Protein AF-A0AAP6BDW0-F1 (afdb_monomer_lite)

Foldseek 3Di:
DDDDVVVVVVVVVVVVVVVVVVVVVVVVVVVVVVVVVVVVVVVVVVVVVVVVVVVVVVVVDPPPPPPPPPPPPPPQPPPPLSVQLVVVQVPDPFWDFLQVSCVSVVHPSDPVSSVVSVCVVVVDDDPPPWDDDDPTTTHDDD

Sequence (142 aa):
MSGDPQQTLGALLARLEVRERQIAVEAEAAHEQIAQLTALLDGLAQAAEHITITRKTLLELPDETPSAPATPTPALPDGPAYQQIMAVFAEADAPLRARNVCEAMDLDLVPNNINNVRIKLKTRHWPTHVVLPTPSLHTARL

Organism: NCBI:txid42234

pLDDT: mean 72.3, std 21.03, range [33.47, 98.75]

Radius of gyration: 38.7 Å; chains: 1; bounding box: 73×22×111 Å

Secondary structure (DSSP, 8-state):
----HHHHHHHHHHHHHHHHHHHHHHHHHHHHHHHHHHHHHHHHHHHHHHHHHHHHHHHHS------------------HHHHHHHHHHHH-SSPBPHHHHHHHTT----HHHHHHHHHHHHHSPPPS-----STT-B----

Structure (mmCIF, N/CA/C/O backbone):
data_AF-A0AAP6BDW0-F1
#
_entry.id   AF-A0AAP6BDW0-F1
#
loop_
_atom_site.group_PDB
_atom_site.id
_atom_site.type_symbol
_atom_site.label_atom_id
_atom_site.label_alt_id
_atom_site.label_comp_id
_atom_site.label_asym_id
_atom_site.label_entity_id
_atom_site.label_seq_id
_atom_site.pdbx_PDB_ins_code
_atom_site.Cartn_x
_atom_site.Cartn_y
_atom_site.Cartn_z
_atom_site.occupancy
_atom_site.B_iso_or_equiv
_atom_site.auth_seq_id
_atom_site.auth_comp_id
_atom_site.auth_asym_id
_atom_site.auth_atom_id
_atom_site.pdbx_PDB_model_num
ATOM 1 N N . MET A 1 1 ? -41.881 7.458 40.870 1.00 44.81 1 MET A N 1
ATOM 2 C CA . MET A 1 1 ? -41.104 6.316 40.349 1.00 44.81 1 MET A CA 1
ATOM 3 C C . MET A 1 1 ? -39.640 6.540 40.703 1.00 44.81 1 MET A C 1
ATOM 5 O O . MET A 1 1 ? -38.913 7.108 39.902 1.00 44.81 1 MET A O 1
ATOM 9 N N . SER A 1 2 ? -39.230 6.191 41.927 1.00 49.47 2 SER A N 1
ATOM 10 C CA . SER A 1 2 ? -37.808 6.203 42.296 1.00 49.47 2 SER A CA 1
ATOM 11 C C . SER A 1 2 ? -37.201 4.890 41.832 1.00 49.47 2 SER A C 1
ATOM 13 O O . SER A 1 2 ? -37.447 3.856 42.443 1.00 49.47 2 SER A O 1
ATOM 15 N N . GLY A 1 3 ? -36.485 4.926 40.710 1.00 58.56 3 GLY A N 1
ATOM 16 C CA . GLY A 1 3 ? -35.584 3.840 40.339 1.00 58.56 3 GLY A CA 1
ATOM 17 C C . GLY A 1 3 ? -34.432 3.792 41.338 1.00 58.56 3 GLY A C 1
ATOM 18 O O . GLY A 1 3 ? -33.898 4.835 41.713 1.00 58.56 3 GLY A O 1
ATOM 19 N N . ASP A 1 4 ? -34.104 2.593 41.799 1.00 64.62 4 ASP A N 1
ATOM 20 C CA . ASP A 1 4 ? -33.078 2.339 42.804 1.00 64.62 4 ASP A CA 1
ATOM 21 C C . ASP A 1 4 ? -31.711 2.846 42.284 1.00 64.62 4 ASP A C 1
ATOM 23 O O . ASP A 1 4 ? -31.272 2.406 41.213 1.00 64.62 4 ASP A O 1
ATOM 27 N N . PRO A 1 5 ? -31.022 3.788 42.958 1.00 67.50 5 PRO A N 1
ATOM 28 C CA . PRO A 1 5 ? -29.771 4.374 42.460 1.00 67.50 5 PRO A CA 1
ATOM 29 C C . PRO A 1 5 ? -28.697 3.315 42.167 1.00 67.50 5 PRO A C 1
ATOM 31 O O . PRO A 1 5 ? -27.947 3.444 41.196 1.00 67.50 5 PRO A O 1
ATOM 34 N N . GLN A 1 6 ? -28.693 2.211 42.917 1.00 69.69 6 GLN A N 1
ATOM 35 C CA . GLN A 1 6 ? -27.813 1.062 42.692 1.00 69.69 6 GLN A CA 1
ATOM 36 C C . GLN A 1 6 ? -28.052 0.402 41.319 1.00 69.69 6 GLN A C 1
ATOM 38 O O . GLN A 1 6 ? -27.111 0.005 40.630 1.00 69.69 6 GLN A O 1
ATOM 43 N N . GLN A 1 7 ? -29.317 0.332 40.894 1.00 72.00 7 GLN A N 1
ATOM 44 C CA . GLN A 1 7 ? -29.732 -0.255 39.620 1.00 72.00 7 GLN A CA 1
ATOM 45 C C . GLN A 1 7 ? -29.328 0.643 38.441 1.00 72.00 7 GLN A C 1
ATOM 47 O O . GLN A 1 7 ? -28.949 0.151 37.378 1.00 72.00 7 GLN A O 1
ATOM 52 N N . THR A 1 8 ? -29.322 1.963 38.650 1.00 86.38 8 THR A N 1
ATOM 53 C CA . THR A 1 8 ? -28.849 2.932 37.649 1.00 86.38 8 THR A CA 1
ATOM 54 C C . THR A 1 8 ? -27.326 2.940 37.498 1.00 86.38 8 THR A C 1
ATOM 56 O O . THR A 1 8 ? -26.835 2.981 36.370 1.00 86.38 8 THR A O 1
ATOM 59 N N . LEU A 1 9 ? -26.569 2.814 38.595 1.00 93.19 9 LEU A N 1
ATOM 60 C CA . LEU A 1 9 ? -25.108 2.699 38.548 1.00 93.19 9 LEU A CA 1
ATOM 61 C C . LEU A 1 9 ? -24.671 1.407 37.845 1.00 93.19 9 LEU A C 1
ATOM 63 O O . LEU A 1 9 ? -23.807 1.453 36.971 1.00 93.19 9 LEU A O 1
ATOM 67 N N . GLY A 1 10 ? -25.311 0.275 38.156 1.00 94.50 10 GLY A N 1
ATOM 68 C CA . GLY A 1 10 ? -25.041 -0.997 37.477 1.00 94.50 10 GLY A CA 1
ATOM 69 C C . GLY A 1 10 ? -25.282 -0.930 35.964 1.00 94.50 10 GLY A C 1
ATOM 70 O O . GLY A 1 10 ? -24.467 -1.423 35.185 1.00 94.50 10 GLY A O 1
ATOM 71 N N . ALA A 1 11 ? -26.349 -0.251 35.529 1.00 94.00 11 ALA A N 1
ATOM 72 C CA . ALA A 1 11 ? -26.632 -0.052 34.106 1.00 94.00 11 ALA A CA 1
ATOM 73 C C . ALA A 1 11 ? -25.580 0.829 33.403 1.00 94.00 11 ALA A C 1
ATOM 75 O O . ALA A 1 11 ? -25.213 0.558 32.257 1.00 94.00 11 ALA A O 1
ATOM 76 N N . LEU A 1 12 ? -25.074 1.867 34.077 1.00 96.38 12 LEU A N 1
ATOM 77 C CA . LEU A 1 12 ? -24.005 2.715 33.540 1.00 96.38 12 LEU A CA 1
ATOM 78 C C . LEU A 1 12 ? -22.680 1.955 33.416 1.00 96.38 12 LEU A C 1
ATOM 80 O O . LEU A 1 12 ? -22.026 2.069 32.381 1.00 96.38 12 LEU A O 1
ATOM 84 N N . LEU A 1 13 ? -22.318 1.149 34.418 1.00 96.69 13 LEU A N 1
ATOM 85 C CA . LEU A 1 13 ? -21.112 0.315 34.376 1.00 96.69 13 LEU A CA 1
ATOM 86 C C . LEU A 1 13 ? -21.176 -0.707 33.234 1.00 96.69 13 LEU A C 1
ATOM 88 O O . LEU A 1 13 ? -20.239 -0.793 32.446 1.00 96.69 13 LEU A O 1
ATOM 92 N N . ALA A 1 14 ? -22.310 -1.389 33.055 1.00 96.31 14 ALA A N 1
ATOM 93 C CA . ALA A 1 14 ? -22.492 -2.315 31.936 1.00 96.31 14 ALA A CA 1
ATOM 94 C C . ALA A 1 14 ? -22.351 -1.619 30.568 1.00 96.31 14 ALA A C 1
ATOM 96 O O . ALA A 1 14 ? -21.754 -2.162 29.638 1.00 96.31 14 ALA A O 1
ATOM 97 N N . ARG A 1 15 ? -22.867 -0.389 30.432 1.00 96.25 15 ARG A N 1
ATOM 98 C CA . ARG A 1 15 ? -22.715 0.399 29.200 1.00 96.25 15 ARG A CA 1
ATOM 99 C C . ARG A 1 15 ? -21.261 0.816 28.955 1.00 96.25 15 ARG A C 1
ATOM 101 O O . ARG A 1 15 ? -20.839 0.837 27.798 1.00 96.25 15 ARG A O 1
ATOM 108 N N . LEU A 1 16 ? -20.514 1.144 30.010 1.00 97.75 16 LEU A N 1
ATOM 109 C CA . LEU A 1 16 ? -19.087 1.453 29.910 1.00 97.75 16 LEU A CA 1
ATOM 110 C C . LEU A 1 16 ? -18.283 0.227 29.483 1.00 97.75 16 LEU A C 1
ATOM 112 O O . LEU A 1 16 ? -17.533 0.339 28.522 1.00 97.75 16 LEU A O 1
ATOM 116 N N . GLU A 1 17 ? -18.518 -0.944 30.078 1.00 97.88 17 GLU A N 1
ATOM 117 C CA . GLU A 1 17 ? -17.846 -2.185 29.665 1.00 97.88 17 GLU A CA 1
ATOM 118 C C . GLU A 1 17 ? -18.071 -2.501 28.180 1.00 97.88 17 GLU A C 1
ATOM 120 O O . GLU A 1 17 ? -17.147 -2.892 27.466 1.00 97.88 17 GLU A O 1
ATOM 125 N N . VAL A 1 18 ? -19.299 -2.312 27.681 1.00 97.94 18 VAL A N 1
ATOM 126 C CA . VAL A 1 18 ? -19.598 -2.488 26.250 1.00 97.94 18 VAL A CA 1
ATOM 127 C C . VAL A 1 18 ? -18.804 -1.494 25.404 1.00 97.94 18 VAL A C 1
ATOM 129 O O . VAL A 1 18 ? -18.242 -1.878 24.376 1.00 97.94 18 VAL A O 1
ATOM 132 N N . ARG A 1 19 ? -18.721 -0.228 25.828 1.00 97.94 19 ARG A N 1
ATOM 133 C CA . ARG A 1 19 ? -17.973 0.794 25.090 1.00 97.94 19 ARG A CA 1
ATOM 134 C C . ARG A 1 19 ? -16.467 0.539 25.122 1.00 97.94 19 ARG A C 1
ATOM 136 O O . ARG A 1 19 ? -15.829 0.705 24.089 1.00 97.94 19 ARG A O 1
ATOM 143 N N . GLU A 1 20 ? -15.916 0.113 26.252 1.00 98.25 20 GLU A N 1
ATOM 144 C CA . GLU A 1 20 ? -14.506 -0.262 26.393 1.00 98.25 20 GLU A CA 1
ATOM 145 C C . GLU A 1 20 ? -14.148 -1.420 25.464 1.00 98.25 20 GLU A C 1
ATOM 147 O O . GLU A 1 20 ? -13.173 -1.329 24.720 1.00 98.25 20 GLU A O 1
ATOM 152 N N . ARG A 1 21 ? -14.980 -2.470 25.422 1.00 98.19 21 ARG A N 1
ATOM 153 C CA . ARG A 1 21 ? -14.788 -3.583 24.480 1.00 98.19 21 ARG A CA 1
ATOM 154 C C . ARG A 1 21 ? -14.854 -3.114 23.033 1.00 98.19 21 ARG A C 1
ATOM 156 O O . ARG A 1 21 ? -14.039 -3.541 22.224 1.00 98.19 21 ARG A O 1
ATOM 163 N N . GLN A 1 22 ? -15.790 -2.227 22.703 1.00 98.44 22 GLN A N 1
ATOM 164 C CA . GLN A 1 22 ? -15.891 -1.688 21.350 1.00 98.44 22 GLN A CA 1
ATOM 165 C C . GLN A 1 22 ? -14.648 -0.874 20.965 1.00 98.44 22 GLN A C 1
ATOM 167 O O . GLN A 1 22 ? -14.124 -1.060 19.872 1.00 98.44 22 GLN A O 1
ATOM 172 N N . ILE A 1 23 ? -14.145 -0.023 21.865 1.00 98.38 23 ILE A N 1
ATOM 173 C CA . ILE A 1 23 ? -12.908 0.738 21.642 1.00 98.38 23 ILE A CA 1
ATOM 174 C C . ILE A 1 23 ? -11.718 -0.210 21.470 1.00 98.38 23 ILE A C 1
ATOM 176 O O . ILE A 1 23 ? -10.901 0.011 20.583 1.00 98.38 23 ILE A O 1
ATOM 180 N N . ALA A 1 24 ? -11.627 -1.277 22.268 1.00 98.44 24 ALA A N 1
ATOM 181 C CA . ALA A 1 24 ? -10.562 -2.267 22.132 1.00 98.44 24 ALA A CA 1
ATOM 182 C C . ALA A 1 24 ? -10.598 -2.966 20.761 1.00 98.44 24 ALA A C 1
ATOM 184 O O . ALA A 1 24 ? -9.560 -3.119 20.126 1.00 98.44 24 ALA A O 1
ATOM 185 N N . VAL A 1 25 ? -11.788 -3.328 20.269 1.00 98.56 25 VAL A N 1
ATOM 186 C CA . VAL A 1 25 ? -11.958 -3.910 18.926 1.00 98.56 25 VAL A CA 1
ATOM 187 C C . VAL A 1 25 ? -11.585 -2.909 17.829 1.00 98.56 25 VAL A C 1
ATOM 189 O O . VAL A 1 25 ? -10.892 -3.273 16.882 1.00 98.56 25 VAL A O 1
ATOM 192 N N . GLU A 1 26 ? -12.015 -1.650 17.950 1.00 98.50 26 GLU A N 1
ATOM 193 C CA . GLU A 1 26 ? -11.656 -0.580 17.007 1.00 98.50 26 GLU A CA 1
ATOM 194 C C . GLU A 1 26 ? -10.136 -0.334 16.990 1.00 98.50 26 GLU A C 1
ATOM 196 O O . GLU A 1 26 ? -9.548 -0.184 15.919 1.00 98.50 26 GLU A O 1
ATOM 201 N N . ALA A 1 27 ? -9.486 -0.349 18.158 1.00 98.56 27 ALA A N 1
ATOM 202 C CA . ALA A 1 27 ? -8.041 -0.191 18.286 1.00 98.56 27 ALA A CA 1
ATOM 203 C C . ALA A 1 27 ? -7.275 -1.364 17.660 1.00 98.56 27 ALA A C 1
ATOM 205 O O . ALA A 1 27 ? -6.309 -1.139 16.935 1.00 98.56 27 ALA A O 1
ATOM 206 N N . GLU A 1 28 ? -7.721 -2.601 17.883 1.00 98.69 28 GLU A N 1
ATOM 207 C CA . GLU A 1 28 ? -7.093 -3.781 17.283 1.00 98.69 28 GLU A CA 1
ATOM 208 C C . GLU A 1 28 ? -7.219 -3.766 15.755 1.00 98.69 28 GLU A C 1
ATOM 210 O O . GLU A 1 28 ? -6.242 -3.978 15.040 1.00 98.69 28 GLU A O 1
ATOM 215 N N . ALA A 1 29 ? -8.397 -3.406 15.238 1.00 98.56 29 ALA A N 1
ATOM 216 C CA . ALA A 1 29 ? -8.599 -3.240 13.802 1.00 98.56 29 ALA A CA 1
ATOM 217 C C . ALA A 1 29 ? -7.706 -2.134 13.209 1.00 98.56 29 ALA A C 1
ATOM 219 O O . ALA A 1 29 ? -7.224 -2.269 12.084 1.00 98.56 29 ALA A O 1
ATOM 220 N N . ALA A 1 30 ? -7.471 -1.045 13.948 1.00 98.56 30 ALA A N 1
ATOM 221 C CA . ALA A 1 30 ? -6.557 0.013 13.528 1.00 98.56 30 ALA A CA 1
ATOM 222 C C . ALA A 1 30 ? -5.090 -0.451 13.535 1.00 98.56 30 ALA A C 1
ATOM 224 O O . ALA A 1 30 ? -4.359 -0.148 12.593 1.00 98.56 30 ALA A O 1
ATOM 225 N N . HIS A 1 31 ? -4.659 -1.215 14.544 1.00 98.69 31 HIS A N 1
ATOM 226 C CA . HIS A 1 31 ? -3.313 -1.800 14.572 1.00 98.69 31 HIS A CA 1
ATOM 227 C C . HIS A 1 31 ? -3.085 -2.764 13.408 1.00 98.69 31 HIS A C 1
ATOM 229 O O . HIS A 1 31 ? -2.037 -2.707 12.766 1.00 98.69 31 HIS A O 1
ATOM 235 N N . GLU A 1 32 ? -4.081 -3.584 13.081 1.00 98.69 32 GLU A N 1
ATOM 236 C CA . GLU A 1 32 ? -4.023 -4.483 11.930 1.00 98.69 32 GLU A CA 1
ATOM 237 C C . GLU A 1 32 ? -3.896 -3.698 10.610 1.00 98.69 32 GLU A C 1
ATOM 239 O O . GLU A 1 32 ? -3.055 -4.014 9.769 1.00 98.69 32 GLU A O 1
ATOM 244 N N . GLN A 1 33 ? -4.643 -2.600 10.448 1.00 98.69 33 GLN A N 1
ATOM 245 C CA . GLN A 1 33 ? -4.486 -1.712 9.286 1.00 98.69 33 GLN A CA 1
ATOM 246 C C . GLN A 1 33 ? -3.090 -1.077 9.220 1.00 98.69 33 GLN A C 1
ATOM 248 O O . GLN A 1 33 ? -2.511 -0.983 8.137 1.00 98.69 33 GLN A O 1
ATOM 253 N N . ILE A 1 34 ? -2.526 -0.661 10.358 1.00 98.75 34 ILE A N 1
ATOM 254 C CA . ILE A 1 34 ? -1.155 -0.135 10.422 1.00 98.75 34 ILE A CA 1
ATOM 255 C C . ILE A 1 34 ? -0.152 -1.206 9.990 1.00 98.75 34 ILE A C 1
ATOM 257 O O . ILE A 1 34 ? 0.743 -0.904 9.199 1.00 98.75 34 ILE A O 1
ATOM 261 N N . ALA A 1 35 ? -0.305 -2.449 10.452 1.00 98.69 35 ALA A N 1
ATOM 262 C CA . ALA A 1 35 ? 0.570 -3.551 10.061 1.00 98.69 35 ALA A CA 1
ATOM 263 C C . ALA A 1 35 ? 0.512 -3.802 8.544 1.00 98.69 35 ALA A C 1
ATOM 265 O O . ALA A 1 35 ? 1.553 -3.900 7.890 1.00 98.69 35 ALA A O 1
ATOM 266 N N . GLN A 1 36 ? -0.691 -3.809 7.964 1.00 98.62 36 GLN A N 1
ATOM 267 C CA . GLN A 1 36 ? -0.893 -3.980 6.521 1.00 98.62 36 GLN A CA 1
ATOM 268 C C . GLN A 1 36 ? -0.272 -2.845 5.701 1.00 98.62 36 GLN A C 1
ATOM 270 O O . GLN A 1 36 ? 0.425 -3.098 4.717 1.00 98.62 36 GLN A O 1
ATOM 275 N N . LEU A 1 37 ? -0.491 -1.592 6.109 1.00 98.75 37 LEU A N 1
ATOM 276 C CA . LEU A 1 37 ? 0.105 -0.430 5.446 1.00 98.75 37 LEU A CA 1
ATOM 277 C C . LEU A 1 37 ? 1.632 -0.427 5.568 1.00 98.75 37 LEU A C 1
ATOM 279 O O . LEU A 1 37 ? 2.311 -0.084 4.604 1.00 98.75 37 LEU A O 1
ATOM 283 N N . THR A 1 38 ? 2.171 -0.844 6.714 1.00 98.56 38 THR A N 1
ATOM 284 C CA . THR A 1 38 ? 3.621 -0.966 6.926 1.00 98.56 38 THR A CA 1
ATOM 285 C C . THR A 1 38 ? 4.217 -2.003 5.976 1.00 98.56 38 THR A C 1
ATOM 287 O O . THR A 1 38 ? 5.146 -1.683 5.241 1.00 98.56 38 THR A O 1
ATOM 290 N N . ALA A 1 39 ? 3.615 -3.193 5.875 1.00 98.62 39 ALA A N 1
ATOM 291 C CA . ALA A 1 39 ? 4.061 -4.217 4.929 1.00 98.62 39 ALA A CA 1
ATOM 292 C C . ALA A 1 39 ? 3.988 -3.743 3.464 1.00 98.62 39 ALA A C 1
ATOM 294 O O . ALA A 1 39 ? 4.872 -4.043 2.658 1.00 98.62 39 ALA A O 1
ATOM 295 N N . LEU A 1 40 ? 2.951 -2.976 3.108 1.00 98.69 40 LEU A N 1
ATOM 296 C CA . LEU A 1 40 ? 2.827 -2.385 1.776 1.00 98.69 40 LEU A CA 1
ATOM 297 C C . LEU A 1 40 ? 3.934 -1.357 1.501 1.00 98.69 40 LEU A C 1
ATOM 299 O O . LEU A 1 40 ? 4.507 -1.358 0.410 1.00 98.69 40 LEU A O 1
ATOM 303 N N . LEU A 1 41 ? 4.252 -0.499 2.473 1.00 98.75 41 LEU A N 1
ATOM 304 C CA . LEU A 1 41 ? 5.338 0.475 2.353 1.00 98.75 41 LEU A CA 1
ATOM 305 C C . LEU A 1 41 ? 6.698 -0.208 2.202 1.00 98.75 41 LEU A C 1
ATOM 307 O O . LEU A 1 41 ? 7.468 0.196 1.331 1.00 98.75 41 LEU A O 1
ATOM 311 N N . ASP A 1 42 ? 6.960 -1.262 2.972 1.00 98.62 42 ASP A N 1
ATOM 312 C CA . ASP A 1 42 ? 8.194 -2.044 2.865 1.00 98.62 42 ASP A CA 1
ATOM 313 C C . ASP A 1 42 ? 8.333 -2.675 1.471 1.00 98.62 42 ASP A C 1
ATOM 315 O O . ASP A 1 42 ? 9.383 -2.571 0.832 1.00 98.62 42 ASP A O 1
ATOM 319 N N . GLY A 1 43 ? 7.248 -3.255 0.943 1.00 98.56 43 GLY A N 1
ATOM 320 C CA . GLY A 1 43 ? 7.229 -3.814 -0.411 1.00 98.56 43 GLY A CA 1
ATOM 321 C C . GLY A 1 43 ? 7.485 -2.765 -1.501 1.00 98.56 43 GLY A C 1
ATOM 322 O O . GLY A 1 43 ? 8.242 -3.012 -2.444 1.00 98.56 43 GLY A O 1
ATOM 323 N N . LEU A 1 44 ? 6.897 -1.571 -1.371 1.00 98.62 44 LEU A N 1
ATOM 324 C CA . LEU A 1 44 ? 7.139 -0.463 -2.302 1.00 98.62 44 LEU A CA 1
ATOM 325 C C . LEU A 1 44 ? 8.573 0.072 -2.205 1.00 98.62 44 LEU A C 1
ATOM 327 O O . LEU A 1 44 ? 9.182 0.369 -3.236 1.00 98.62 44 LEU A O 1
ATOM 331 N N . ALA A 1 45 ? 9.125 0.171 -0.995 1.00 98.44 45 ALA A N 1
ATOM 332 C CA . ALA A 1 45 ? 10.507 0.582 -0.777 1.00 98.44 45 ALA A CA 1
ATOM 333 C C . ALA A 1 45 ? 11.486 -0.405 -1.432 1.00 98.44 45 ALA A C 1
ATOM 335 O O . ALA A 1 45 ? 12.378 0.017 -2.171 1.00 98.44 45 ALA A O 1
ATOM 336 N N . GLN A 1 46 ? 11.258 -1.710 -1.264 1.00 98.69 46 GLN A N 1
ATOM 337 C CA . GLN A 1 46 ? 12.059 -2.749 -1.911 1.00 98.69 46 GLN A CA 1
ATOM 338 C C . GLN A 1 46 ? 11.973 -2.672 -3.443 1.00 98.69 46 GLN A C 1
ATOM 340 O O . GLN A 1 46 ? 12.988 -2.755 -4.137 1.00 98.69 46 GLN A O 1
ATOM 345 N N . ALA A 1 47 ? 10.776 -2.464 -3.998 1.00 98.38 47 ALA A N 1
ATOM 346 C CA . ALA A 1 47 ? 10.609 -2.300 -5.441 1.00 98.38 47 ALA A CA 1
ATOM 347 C C . ALA A 1 47 ? 11.374 -1.073 -5.974 1.00 98.38 47 ALA A C 1
ATOM 349 O O . ALA A 1 47 ? 12.022 -1.145 -7.023 1.00 98.38 47 ALA A 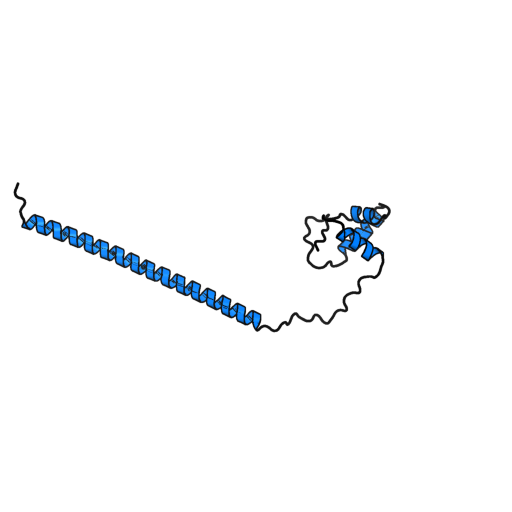O 1
ATOM 350 N N . ALA A 1 48 ? 11.344 0.045 -5.245 1.00 98.31 48 ALA A N 1
ATOM 351 C 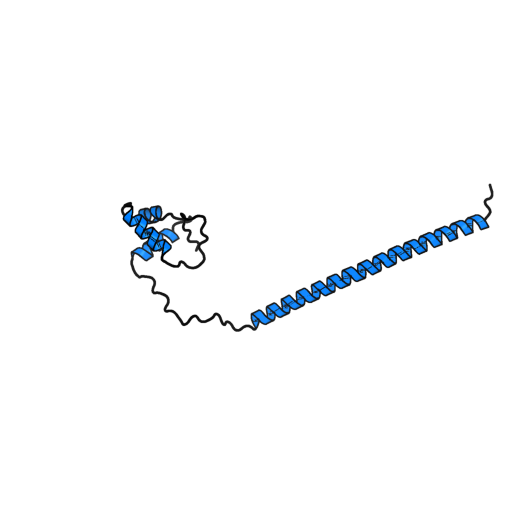CA . ALA A 1 48 ? 12.096 1.247 -5.600 1.00 98.31 48 ALA A CA 1
ATOM 352 C C . ALA A 1 48 ? 13.619 1.022 -5.537 1.00 98.31 48 ALA A C 1
ATOM 354 O O . ALA A 1 48 ? 14.357 1.500 -6.410 1.00 98.31 48 ALA A O 1
ATOM 355 N N . GLU A 1 49 ? 14.095 0.260 -4.552 1.00 98.56 49 GLU A N 1
ATOM 356 C CA . GLU A 1 49 ? 15.497 -0.144 -4.453 1.00 98.56 49 GLU A CA 1
ATOM 357 C C . GLU A 1 49 ? 15.907 -1.014 -5.647 1.00 98.56 49 GLU A C 1
ATOM 359 O O . GLU A 1 49 ? 16.901 -0.710 -6.307 1.00 98.56 49 GLU A O 1
ATOM 364 N N . HIS A 1 50 ? 15.103 -2.015 -6.016 1.00 98.38 50 HIS A N 1
ATOM 365 C CA . HIS A 1 50 ? 15.361 -2.849 -7.196 1.00 98.38 50 HIS A CA 1
ATOM 366 C C . HIS A 1 50 ? 15.459 -2.023 -8.484 1.00 98.38 50 HIS A C 1
ATOM 368 O O . HIS A 1 50 ? 16.342 -2.265 -9.310 1.00 98.38 50 HIS A O 1
ATOM 374 N N . ILE A 1 51 ? 14.591 -1.023 -8.657 1.00 98.50 51 ILE A N 1
ATOM 375 C CA . ILE A 1 51 ? 14.651 -0.110 -9.808 1.00 98.50 51 ILE A CA 1
ATOM 376 C C . ILE A 1 51 ? 15.946 0.707 -9.777 1.00 98.50 51 ILE A C 1
ATOM 378 O O . ILE A 1 51 ? 16.583 0.895 -10.814 1.00 98.50 51 ILE A O 1
ATOM 382 N N . THR A 1 52 ? 16.354 1.183 -8.602 1.00 98.31 52 THR A N 1
ATOM 383 C CA . THR A 1 52 ? 17.589 1.960 -8.431 1.00 98.31 52 THR A CA 1
ATOM 384 C C . THR A 1 52 ? 18.827 1.120 -8.733 1.00 98.31 52 THR A C 1
ATOM 386 O O . THR A 1 52 ? 19.700 1.575 -9.474 1.00 98.31 52 THR A O 1
ATOM 389 N N . ILE A 1 53 ? 18.874 -0.118 -8.235 1.00 97.88 53 ILE A N 1
ATOM 390 C CA . ILE A 1 53 ? 19.924 -1.092 -8.553 1.00 97.88 53 ILE A CA 1
ATOM 391 C C . ILE A 1 53 ? 19.947 -1.345 -10.058 1.00 97.88 53 ILE A C 1
ATOM 393 O O . ILE A 1 53 ? 20.988 -1.182 -10.680 1.00 97.88 53 ILE A O 1
ATOM 397 N N . THR A 1 54 ? 18.796 -1.650 -10.660 1.00 96.88 54 THR A N 1
ATOM 398 C CA . THR A 1 54 ? 18.694 -1.907 -12.104 1.00 96.88 54 THR A CA 1
ATOM 399 C C . THR A 1 54 ? 19.192 -0.714 -12.916 1.00 96.88 54 THR A C 1
ATOM 401 O O . THR A 1 54 ? 19.970 -0.891 -13.847 1.00 96.88 54 THR A O 1
ATOM 404 N N . ARG A 1 55 ? 18.810 0.516 -12.548 1.00 97.38 55 ARG A N 1
ATOM 405 C CA . ARG A 1 55 ? 19.318 1.735 -13.194 1.00 97.38 55 ARG A CA 1
ATOM 406 C C . ARG A 1 55 ? 20.835 1.829 -13.082 1.00 97.38 55 ARG A C 1
ATOM 408 O O . ARG A 1 55 ? 21.486 2.120 -14.078 1.00 97.38 55 ARG A O 1
ATOM 415 N N . LYS A 1 56 ? 21.391 1.596 -11.892 1.00 97.19 56 LYS A N 1
ATOM 416 C CA . LYS A 1 56 ? 22.840 1.612 -11.677 1.00 97.19 56 LYS A CA 1
ATOM 417 C C . LYS A 1 56 ? 23.528 0.562 -12.550 1.00 97.19 56 LYS A C 1
ATOM 419 O O . LYS A 1 56 ? 24.463 0.909 -13.256 1.00 97.19 56 LYS A O 1
ATOM 424 N N . THR A 1 57 ? 23.017 -0.668 -12.576 1.00 95.25 57 THR A N 1
ATOM 425 C CA . THR A 1 57 ? 23.543 -1.734 -13.433 1.00 95.25 57 THR A CA 1
ATOM 426 C C . THR A 1 57 ? 23.504 -1.334 -14.902 1.00 95.25 57 THR A C 1
ATOM 428 O O . THR A 1 57 ? 24.519 -1.449 -15.569 1.00 95.25 57 THR A O 1
ATOM 431 N N . LEU A 1 58 ? 22.384 -0.804 -15.402 1.00 94.25 58 LEU A N 1
ATOM 432 C CA . LEU A 1 58 ? 22.275 -0.359 -16.796 1.00 94.25 58 LEU A CA 1
ATOM 433 C C . LEU A 1 58 ? 23.246 0.778 -17.147 1.00 94.25 58 LEU A C 1
ATOM 435 O O . LEU A 1 58 ? 23.685 0.849 -18.286 1.00 94.25 58 LEU A O 1
ATOM 439 N N . LEU A 1 59 ? 23.581 1.650 -16.192 1.00 92.50 59 LEU A N 1
ATOM 440 C CA . LEU A 1 59 ? 24.579 2.711 -16.380 1.00 92.50 59 LEU A CA 1
ATOM 441 C C . LEU A 1 59 ? 26.027 2.206 -16.273 1.00 92.50 59 LEU A C 1
ATOM 443 O O . LEU A 1 59 ? 26.926 2.835 -16.821 1.00 92.50 59 LEU A O 1
ATOM 447 N N . GLU A 1 60 ? 26.260 1.115 -15.542 1.00 88.81 60 GLU A N 1
ATOM 448 C CA . GLU A 1 60 ? 27.573 0.471 -15.400 1.00 88.81 60 GLU A CA 1
ATOM 449 C C . GLU A 1 60 ? 27.868 -0.530 -16.523 1.00 88.81 60 GLU A C 1
ATOM 451 O O . GLU A 1 60 ? 29.029 -0.897 -16.714 1.00 88.81 60 GLU A O 1
ATOM 456 N N . LEU A 1 61 ? 26.847 -0.968 -17.271 1.00 83.62 61 LEU A N 1
ATOM 457 C CA . LEU A 1 61 ? 27.053 -1.748 -18.484 1.00 83.62 61 LEU A CA 1
ATOM 458 C C . LEU A 1 61 ? 27.887 -0.906 -19.462 1.00 83.62 61 LEU A C 1
ATOM 460 O O . LEU A 1 61 ? 27.482 0.205 -19.810 1.00 83.62 61 LEU A O 1
ATOM 464 N N . PRO A 1 62 ? 29.046 -1.413 -19.919 1.00 76.31 62 PRO A N 1
ATOM 465 C CA . PRO A 1 62 ? 29.746 -0.810 -21.037 1.00 76.31 62 PRO A CA 1
ATOM 466 C C . PRO A 1 62 ? 28.791 -0.726 -22.224 1.00 76.31 62 PRO A C 1
ATOM 468 O O . PRO A 1 62 ? 27.956 -1.615 -22.408 1.00 76.31 62 PRO A O 1
ATOM 471 N N . ASP A 1 63 ? 28.962 0.294 -23.058 1.00 62.69 63 ASP A N 1
ATOM 472 C CA . ASP A 1 63 ? 28.283 0.426 -24.347 1.00 62.69 63 ASP A CA 1
ATOM 473 C C . ASP A 1 63 ? 28.835 -0.624 -25.340 1.00 62.69 63 ASP A C 1
ATOM 475 O O . ASP A 1 63 ? 29.260 -0.325 -26.453 1.00 62.69 63 ASP A O 1
ATOM 479 N N . GLU A 1 64 ? 28.848 -1.901 -24.948 1.00 55.59 64 GLU A N 1
ATOM 480 C CA . GLU A 1 64 ? 28.881 -3.016 -25.881 1.00 55.59 64 GLU A CA 1
ATOM 481 C C . GLU A 1 64 ? 27.492 -3.136 -26.513 1.00 55.59 64 GLU A C 1
ATOM 483 O O . GLU A 1 64 ? 26.802 -4.151 -26.433 1.00 55.59 64 GLU A O 1
ATOM 488 N N . THR A 1 65 ? 27.111 -2.103 -27.269 1.00 53.09 65 THR A N 1
ATOM 489 C CA . THR A 1 65 ? 26.580 -2.406 -28.594 1.00 53.09 65 THR A CA 1
ATOM 490 C C . THR A 1 65 ? 27.556 -3.422 -29.172 1.00 53.09 65 THR A C 1
ATOM 492 O O . THR A 1 65 ? 28.743 -3.088 -29.258 1.00 53.09 65 THR A O 1
ATOM 495 N N . PRO A 1 66 ? 27.131 -4.647 -29.533 1.00 47.50 66 PRO A N 1
ATOM 496 C CA . PRO A 1 66 ? 27.980 -5.492 -30.339 1.00 47.50 66 PRO A CA 1
ATOM 497 C C . PRO A 1 66 ? 28.378 -4.604 -31.506 1.00 47.50 66 PRO A C 1
ATOM 499 O O . PRO A 1 66 ? 27.520 -4.190 -32.292 1.00 47.50 66 PRO A O 1
ATOM 502 N N . SER A 1 67 ? 29.654 -4.224 -31.563 1.00 48.09 67 SER A N 1
ATOM 503 C CA . SER A 1 67 ? 30.220 -3.678 -32.774 1.00 48.09 67 SER A CA 1
ATOM 504 C C . SER A 1 67 ? 30.122 -4.856 -33.722 1.00 48.09 67 SER A C 1
ATOM 506 O O . SER A 1 67 ? 30.987 -5.731 -33.749 1.00 48.09 67 SER A O 1
ATOM 508 N N . ALA A 1 68 ? 28.971 -4.965 -34.395 1.00 54.03 68 ALA A N 1
ATOM 509 C CA . ALA A 1 68 ? 28.832 -5.808 -35.553 1.00 54.03 68 ALA A CA 1
ATOM 510 C C . ALA A 1 68 ? 30.082 -5.480 -36.369 1.00 54.03 68 ALA A C 1
ATOM 512 O O . ALA A 1 68 ? 30.322 -4.284 -36.585 1.00 54.03 68 ALA A O 1
ATOM 513 N N . PRO A 1 69 ? 30.930 -6.478 -36.690 1.00 47.47 69 PRO A N 1
ATOM 514 C CA . PRO A 1 69 ? 32.193 -6.228 -37.373 1.00 47.47 69 PRO A CA 1
ATOM 515 C C . PRO A 1 69 ? 31.860 -5.296 -38.508 1.00 47.47 69 PRO A C 1
ATOM 517 O O . PRO A 1 69 ? 30.971 -5.676 -39.262 1.00 47.47 69 PRO A O 1
ATOM 520 N N . ALA A 1 70 ? 32.448 -4.090 -38.517 1.00 49.97 70 ALA A N 1
ATOM 521 C CA . ALA A 1 70 ? 32.028 -2.973 -39.35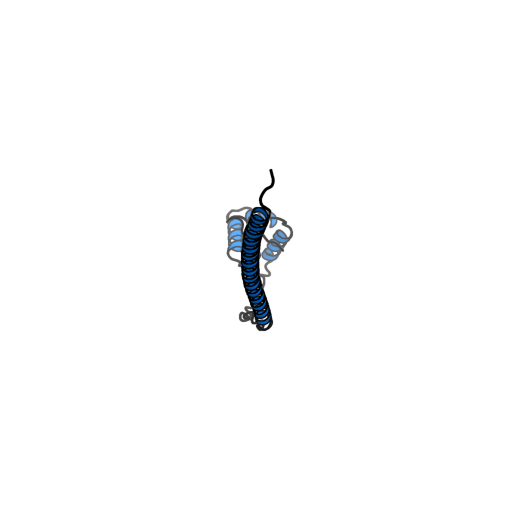0 1.00 49.97 70 ALA A CA 1
ATOM 522 C C . ALA A 1 70 ? 31.748 -3.472 -40.765 1.00 49.97 70 ALA A C 1
ATOM 524 O O . ALA A 1 70 ? 32.642 -3.554 -41.607 1.00 49.97 70 ALA A O 1
ATOM 525 N N . THR A 1 71 ? 30.504 -3.883 -41.009 1.00 52.62 71 THR A N 1
ATOM 526 C CA . THR A 1 71 ? 30.060 -4.244 -42.333 1.00 52.62 71 THR A CA 1
ATOM 527 C C . THR A 1 71 ? 30.136 -2.906 -43.017 1.00 52.62 71 THR A C 1
ATOM 529 O O . THR A 1 71 ? 29.494 -1.975 -42.513 1.00 52.62 71 THR A O 1
ATOM 532 N N . PRO A 1 72 ? 30.975 -2.758 -44.058 1.00 49.84 72 PRO A N 1
ATOM 533 C CA . PRO A 1 72 ? 31.070 -1.494 -44.757 1.00 49.84 72 PRO A CA 1
ATOM 534 C C . PRO A 1 72 ? 29.638 -1.080 -45.037 1.00 49.84 72 PRO A C 1
ATOM 536 O O . PRO A 1 72 ? 28.885 -1.891 -45.587 1.00 49.84 72 PRO A O 1
ATOM 539 N N . THR A 1 73 ? 29.248 0.106 -44.550 1.00 51.72 73 THR A N 1
ATOM 540 C CA . THR A 1 73 ? 27.954 0.718 -44.847 1.00 51.72 73 THR A CA 1
ATOM 541 C C . THR A 1 73 ? 27.677 0.385 -46.299 1.00 51.72 73 THR A C 1
ATOM 543 O O . THR A 1 73 ? 28.503 0.779 -47.129 1.00 51.72 73 THR A O 1
ATOM 546 N N . PRO A 1 74 ? 26.658 -0.440 -46.618 1.00 51.78 74 PRO A N 1
ATOM 547 C CA . PRO A 1 74 ? 26.462 -0.868 -47.986 1.00 51.78 74 P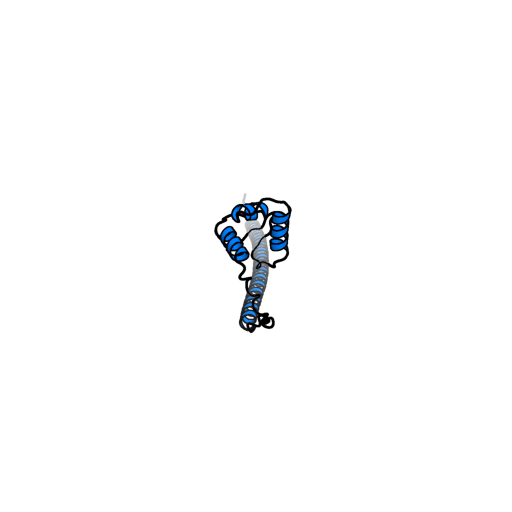RO A CA 1
ATOM 548 C C . PRO A 1 74 ? 26.291 0.423 -48.754 1.00 51.78 74 PRO A C 1
ATOM 550 O O . PRO A 1 74 ? 25.330 1.149 -48.486 1.00 51.78 74 PRO A O 1
ATOM 553 N N . ALA A 1 75 ? 27.289 0.746 -49.588 1.00 50.00 75 ALA A N 1
ATOM 554 C CA . ALA A 1 75 ? 27.336 2.002 -50.306 1.00 50.00 75 ALA A CA 1
ATOM 555 C C . ALA A 1 75 ? 25.943 2.185 -50.888 1.00 50.00 75 ALA A C 1
ATOM 557 O O . ALA A 1 75 ? 25.422 1.273 -51.555 1.00 50.00 75 ALA A O 1
ATOM 558 N N . LEU A 1 76 ? 25.287 3.287 -50.505 1.00 54.53 76 LEU A N 1
ATOM 559 C CA . LEU A 1 76 ? 24.023 3.635 -51.122 1.00 54.53 76 LEU A CA 1
ATOM 560 C C . LEU A 1 76 ? 24.279 3.509 -52.624 1.00 54.53 76 LEU A C 1
ATOM 562 O O . LEU A 1 76 ? 25.304 3.993 -53.098 1.00 54.53 76 LEU A O 1
ATOM 566 N N . PRO A 1 77 ? 23.452 2.762 -53.363 1.00 55.88 77 PRO A N 1
ATOM 567 C CA . PRO A 1 77 ? 23.687 2.599 -54.774 1.00 55.88 77 PRO A CA 1
ATOM 568 C C . PRO A 1 77 ? 23.558 4.004 -55.347 1.00 55.88 77 PRO A C 1
ATOM 570 O O . PRO A 1 77 ? 22.451 4.537 -55.392 1.00 55.88 77 PRO A O 1
ATOM 573 N N . ASP A 1 78 ? 24.682 4.584 -55.770 1.00 54.84 78 ASP A N 1
ATOM 574 C CA . ASP A 1 78 ? 24.807 5.910 -56.396 1.00 54.84 78 ASP A CA 1
ATOM 575 C C . ASP A 1 78 ? 24.110 5.968 -57.771 1.00 54.84 78 ASP A C 1
ATOM 577 O O . ASP A 1 78 ? 24.434 6.762 -58.650 1.00 54.84 78 ASP A O 1
ATOM 581 N N . GLY A 1 79 ? 23.135 5.087 -57.990 1.00 61.41 79 GLY A N 1
ATOM 582 C CA . GLY A 1 79 ? 22.272 5.113 -59.143 1.00 61.41 79 GLY A CA 1
ATOM 583 C C . GLY A 1 79 ? 21.290 6.277 -59.010 1.00 61.41 79 GLY A C 1
ATOM 584 O O . GLY A 1 79 ? 20.599 6.368 -57.991 1.00 61.41 79 GLY A O 1
ATOM 585 N N . PRO A 1 80 ? 21.132 7.112 -60.051 1.00 62.72 80 PRO A N 1
ATOM 586 C CA . PRO A 1 80 ? 20.200 8.245 -60.040 1.00 62.72 80 PRO A CA 1
ATOM 587 C C . PRO A 1 80 ? 18.761 7.816 -59.711 1.00 62.72 80 PRO A C 1
ATOM 589 O O . PRO A 1 80 ? 18.017 8.551 -59.069 1.00 62.72 80 PRO A O 1
ATOM 592 N N . ALA A 1 81 ? 18.398 6.574 -60.047 1.00 61.50 81 ALA A N 1
ATOM 593 C CA . ALA A 1 81 ? 17.103 5.991 -59.718 1.00 61.50 81 ALA A CA 1
ATOM 594 C C . ALA A 1 81 ? 16.841 5.874 -58.203 1.00 61.50 81 ALA A C 1
ATOM 596 O O . ALA A 1 81 ? 15.694 5.959 -57.782 1.00 61.50 81 ALA A O 1
ATOM 597 N N . TYR A 1 82 ? 17.868 5.672 -57.369 1.00 63.69 82 TYR A N 1
ATOM 598 C CA . TYR A 1 82 ? 17.695 5.578 -55.915 1.00 63.69 82 TYR A CA 1
ATOM 599 C C . TYR A 1 82 ? 17.410 6.950 -55.298 1.00 63.69 82 TYR A C 1
ATOM 601 O O . TYR A 1 82 ? 16.485 7.083 -54.499 1.00 63.69 82 TYR A O 1
ATOM 609 N N . GLN A 1 83 ? 18.157 7.978 -55.711 1.00 67.44 83 GLN A N 1
ATOM 610 C CA . GLN A 1 83 ? 17.946 9.348 -55.236 1.00 67.44 83 GLN A CA 1
ATOM 611 C C . GLN A 1 83 ? 16.576 9.888 -55.656 1.00 67.44 83 GLN A C 1
ATOM 613 O O . GLN A 1 83 ? 15.901 10.518 -54.849 1.00 67.44 83 GLN A O 1
ATOM 618 N N . GLN A 1 84 ? 16.125 9.567 -56.872 1.00 66.94 84 GLN A N 1
ATOM 619 C CA . GLN A 1 84 ? 14.783 9.921 -57.342 1.00 66.94 84 GLN A CA 1
ATOM 620 C C . GLN A 1 84 ? 13.685 9.273 -56.492 1.00 66.94 84 GLN A C 1
ATOM 622 O O . GLN A 1 84 ? 12.749 9.953 -56.088 1.00 66.94 84 GLN A O 1
ATOM 627 N N . ILE A 1 85 ? 13.821 7.988 -56.143 1.00 66.62 8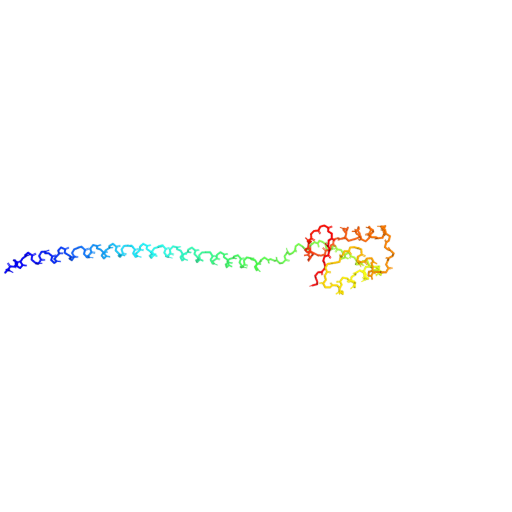5 ILE A N 1
ATOM 628 C CA . ILE A 1 85 ? 12.862 7.317 -55.252 1.00 66.62 85 ILE A CA 1
ATOM 629 C C . ILE A 1 85 ? 12.851 7.987 -53.869 1.00 66.62 85 ILE A C 1
ATOM 631 O O . ILE A 1 85 ? 11.780 8.204 -53.310 1.00 66.62 85 ILE A O 1
ATOM 635 N N . MET A 1 86 ? 14.016 8.348 -53.322 1.00 67.44 86 MET A N 1
ATOM 636 C CA . MET A 1 86 ? 14.099 9.035 -52.026 1.00 67.44 86 MET A CA 1
ATOM 637 C C . MET A 1 86 ? 13.492 10.437 -52.046 1.00 67.44 86 MET A C 1
ATOM 639 O O . MET A 1 86 ? 12.786 10.782 -51.103 1.00 67.44 86 MET A O 1
ATOM 643 N N . ALA A 1 87 ? 13.698 11.212 -53.113 1.00 68.75 87 ALA A N 1
ATOM 644 C CA . ALA A 1 87 ? 13.070 12.523 -53.271 1.00 68.75 87 ALA A CA 1
ATOM 645 C C . ALA A 1 87 ? 11.535 12.413 -53.290 1.00 68.75 87 ALA A C 1
ATOM 647 O O . ALA A 1 87 ? 10.858 13.123 -52.553 1.00 68.75 87 ALA A O 1
ATOM 648 N N . VAL A 1 88 ? 10.995 11.438 -54.031 1.00 68.56 88 VAL A N 1
ATOM 649 C CA . VAL A 1 88 ? 9.547 11.176 -54.103 1.00 68.56 88 VAL A CA 1
ATOM 650 C C . VAL A 1 88 ? 8.956 10.807 -52.737 1.00 68.56 88 VAL A C 1
ATOM 652 O O . VAL A 1 88 ? 7.847 11.224 -52.413 1.00 68.56 88 VAL A O 1
ATOM 655 N N . PHE A 1 89 ? 9.677 10.040 -51.915 1.00 66.12 89 PHE A N 1
ATOM 656 C CA . PHE A 1 89 ? 9.222 9.724 -50.558 1.00 66.12 89 PHE A CA 1
ATOM 657 C C . PHE A 1 89 ? 9.401 10.885 -49.570 1.00 66.12 89 PHE A C 1
ATOM 659 O O . PHE A 1 89 ? 8.614 10.981 -48.637 1.00 66.12 89 PHE A O 1
ATOM 666 N N . ALA A 1 90 ? 10.393 11.759 -49.761 1.00 67.69 90 ALA A N 1
ATOM 667 C CA . ALA A 1 90 ? 10.597 12.934 -48.913 1.00 67.69 90 ALA A CA 1
ATOM 668 C C . ALA A 1 90 ? 9.532 14.022 -49.139 1.00 67.69 90 ALA A C 1
ATOM 670 O O . ALA A 1 90 ? 9.184 14.741 -48.207 1.00 67.69 90 ALA A O 1
ATOM 671 N N . GLU A 1 91 ? 9.000 14.131 -50.358 1.00 63.38 91 GLU A N 1
ATOM 672 C CA . GLU A 1 91 ? 7.920 15.070 -50.696 1.00 63.38 91 GLU A CA 1
ATOM 673 C C . GLU A 1 91 ? 6.520 14.540 -50.340 1.00 63.38 91 GLU A C 1
ATOM 675 O O . GLU A 1 91 ? 5.564 15.313 -50.254 1.00 63.38 91 GLU A O 1
ATOM 680 N N . ALA A 1 92 ? 6.371 13.232 -50.117 1.00 63.44 92 ALA A N 1
ATOM 681 C CA . ALA A 1 92 ? 5.083 12.613 -49.836 1.00 63.44 92 ALA A CA 1
ATOM 682 C C . ALA A 1 92 ? 4.806 12.493 -48.330 1.00 63.44 92 ALA A C 1
ATOM 684 O O . ALA A 1 92 ? 5.380 11.659 -47.638 1.00 63.44 92 ALA A O 1
ATOM 685 N N . ASP A 1 93 ? 3.814 13.239 -47.842 1.00 54.75 93 ASP A N 1
ATOM 686 C CA . ASP A 1 93 ? 3.341 13.197 -46.443 1.00 54.75 93 ASP A CA 1
ATOM 687 C C . ASP A 1 93 ? 2.413 11.986 -46.146 1.00 54.75 93 ASP A C 1
ATOM 689 O O . ASP A 1 93 ? 1.686 11.939 -45.154 1.00 54.75 93 ASP A O 1
ATOM 693 N N . ALA A 1 94 ? 2.382 10.987 -47.041 1.00 53.41 94 ALA A N 1
ATOM 694 C CA . ALA A 1 94 ? 1.495 9.823 -46.969 1.00 53.41 94 ALA A CA 1
ATOM 695 C C . ALA A 1 94 ? 2.116 8.559 -47.609 1.00 53.41 94 ALA A C 1
ATOM 697 O O . ALA A 1 94 ? 2.951 8.664 -48.507 1.00 53.41 94 ALA A O 1
ATOM 698 N N . PRO A 1 95 ? 1.690 7.339 -47.206 1.00 58.66 95 PRO A N 1
ATOM 699 C CA . PRO A 1 95 ? 2.175 6.091 -47.799 1.00 58.66 95 PRO A CA 1
ATOM 700 C C . PRO A 1 95 ? 1.938 6.013 -49.308 1.00 58.66 95 PRO A C 1
ATOM 702 O O . PRO A 1 95 ? 0.795 6.075 -49.768 1.00 58.66 95 PRO A O 1
ATOM 705 N N . LEU A 1 96 ? 2.998 5.760 -50.078 1.00 64.56 96 LEU A N 1
ATOM 706 C CA . LEU A 1 96 ? 2.911 5.618 -51.530 1.00 64.56 96 LEU A CA 1
ATOM 707 C C . LEU A 1 96 ? 2.836 4.146 -51.951 1.00 64.56 96 LEU A C 1
ATOM 709 O O . LEU A 1 96 ? 3.572 3.277 -51.477 1.00 64.56 96 LEU A O 1
ATOM 713 N N . ARG A 1 97 ? 1.932 3.854 -52.893 1.00 63.12 97 ARG A N 1
ATOM 714 C CA . ARG A 1 97 ? 1.874 2.561 -53.592 1.00 63.12 97 ARG A CA 1
ATOM 715 C C . ARG A 1 97 ? 2.958 2.513 -54.669 1.00 63.12 97 ARG A C 1
ATOM 717 O O . ARG A 1 97 ? 3.250 3.526 -55.288 1.00 63.12 97 ARG A O 1
ATOM 724 N N . ALA A 1 98 ? 3.461 1.318 -54.992 1.00 65.44 98 ALA A N 1
ATOM 725 C CA . ALA A 1 98 ? 4.467 1.126 -56.050 1.00 65.44 98 ALA A CA 1
ATOM 726 C C . ALA A 1 98 ? 4.058 1.717 -57.418 1.00 65.44 98 ALA A C 1
ATOM 728 O O . ALA A 1 98 ? 4.915 2.147 -58.180 1.00 65.44 98 ALA A O 1
ATOM 729 N N . ARG A 1 99 ? 2.750 1.771 -57.714 1.00 61.31 99 ARG A N 1
ATOM 730 C CA . ARG A 1 99 ? 2.208 2.463 -58.893 1.00 61.31 99 ARG A CA 1
ATOM 731 C C . ARG A 1 99 ? 2.461 3.973 -58.835 1.00 61.31 99 ARG A C 1
ATOM 733 O O . ARG A 1 99 ? 2.971 4.525 -59.795 1.00 61.31 99 ARG A O 1
ATOM 740 N N . ASN A 1 100 ? 2.162 4.604 -57.703 1.00 65.06 100 ASN A N 1
ATOM 741 C CA . ASN A 1 100 ? 2.332 6.043 -57.498 1.00 65.06 100 ASN A CA 1
ATOM 742 C C . ASN A 1 100 ? 3.818 6.431 -57.531 1.00 65.06 100 ASN A C 1
ATOM 744 O O . ASN A 1 100 ? 4.160 7.503 -58.004 1.00 65.06 100 ASN A O 1
ATOM 748 N N . VAL A 1 101 ? 4.706 5.533 -57.088 1.00 65.81 101 VAL A N 1
ATOM 749 C CA . VAL A 1 101 ? 6.161 5.709 -57.229 1.00 65.81 101 VAL A CA 1
ATOM 750 C C . VAL A 1 101 ? 6.588 5.653 -58.703 1.00 65.81 101 VAL A C 1
ATOM 752 O O . VAL A 1 101 ? 7.450 6.420 -59.101 1.00 65.81 101 VAL A O 1
ATOM 755 N N . CYS A 1 102 ? 5.975 4.801 -59.537 1.00 64.75 102 CYS A N 1
ATOM 756 C CA . CYS A 1 102 ? 6.248 4.793 -60.983 1.00 64.75 102 CYS A CA 1
ATOM 757 C C . CYS A 1 102 ? 5.739 6.070 -61.669 1.00 64.75 102 CYS A C 1
ATOM 759 O O . CYS A 1 102 ? 6.451 6.621 -62.497 1.00 64.75 102 CYS A O 1
ATOM 761 N N . GLU A 1 103 ? 4.547 6.551 -61.294 1.00 63.59 103 GLU A N 1
ATOM 762 C CA . GLU A 1 103 ? 3.973 7.805 -61.810 1.00 63.59 103 GLU A CA 1
ATOM 763 C C . GLU A 1 103 ? 4.840 9.017 -61.427 1.00 63.59 103 GLU A C 1
ATOM 765 O O . GLU A 1 103 ? 5.145 9.846 -62.275 1.00 63.59 103 GLU A O 1
ATOM 770 N N . ALA A 1 104 ? 5.313 9.089 -60.180 1.00 64.44 104 ALA A N 1
ATOM 771 C CA . ALA A 1 104 ? 6.180 10.175 -59.714 1.00 64.44 104 ALA A CA 1
ATOM 772 C C . ALA A 1 104 ? 7.602 10.134 -60.310 1.00 64.44 104 ALA A C 1
ATOM 774 O O . ALA A 1 104 ? 8.288 11.150 -60.348 1.00 64.44 104 ALA A O 1
ATOM 775 N N . MET A 1 105 ? 8.047 8.965 -60.777 1.00 64.44 105 MET A N 1
ATOM 776 C CA . MET A 1 105 ? 9.329 8.784 -61.465 1.00 64.44 105 MET A CA 1
ATOM 777 C C . MET A 1 105 ? 9.229 8.915 -62.994 1.00 64.44 105 MET A C 1
ATOM 779 O O . MET A 1 105 ? 10.222 8.654 -63.672 1.00 64.44 105 MET A O 1
ATOM 783 N N . ASP A 1 106 ? 8.054 9.268 -63.529 1.00 61.84 106 ASP A N 1
ATOM 784 C CA . ASP A 1 106 ? 7.772 9.356 -64.972 1.00 61.84 106 ASP A CA 1
ATOM 785 C C . ASP A 1 106 ? 8.120 8.059 -65.738 1.00 61.84 106 ASP A C 1
ATOM 787 O O . ASP A 1 106 ? 8.620 8.057 -66.863 1.00 61.84 106 ASP A O 1
ATOM 791 N N . LEU A 1 107 ? 7.903 6.911 -65.088 1.00 65.56 107 LEU A N 1
ATOM 792 C CA . LEU A 1 107 ? 8.112 5.589 -65.673 1.00 65.56 107 LEU A CA 1
ATOM 793 C C . LEU A 1 107 ? 6.815 5.100 -66.317 1.00 65.56 107 LEU A C 1
ATOM 795 O O . LEU A 1 107 ? 5.756 5.128 -65.685 1.00 65.56 107 LEU A O 1
ATOM 799 N N . ASP A 1 108 ? 6.913 4.532 -67.523 1.00 60.94 108 ASP A N 1
ATOM 800 C CA . ASP A 1 108 ? 5.761 3.923 -68.185 1.00 60.94 108 ASP A CA 1
ATOM 801 C C . ASP A 1 108 ? 5.077 2.907 -67.259 1.00 60.94 108 ASP A C 1
ATOM 803 O O . ASP A 1 108 ? 5.720 1.988 -66.727 1.00 60.94 108 ASP A O 1
ATOM 807 N N . LEU A 1 109 ? 3.754 3.045 -67.114 1.00 59.09 109 LEU A N 1
ATOM 808 C CA . LEU A 1 109 ? 2.874 2.238 -66.255 1.00 59.09 109 LEU A CA 1
ATOM 809 C C . LEU A 1 109 ? 2.651 0.812 -66.794 1.00 59.09 109 LEU A C 1
ATOM 811 O O . LEU A 1 109 ? 1.557 0.249 -66.731 1.00 59.09 109 LEU A O 1
ATOM 815 N N . VAL A 1 110 ? 3.703 0.204 -67.331 1.00 69.75 110 VAL A N 1
ATOM 816 C CA . VAL A 1 110 ? 3.717 -1.182 -67.784 1.00 69.75 110 VAL A CA 1
ATOM 817 C C . VAL A 1 110 ? 3.811 -2.094 -66.552 1.00 69.75 110 VAL A C 1
ATOM 819 O O . VAL A 1 110 ? 4.611 -1.825 -65.648 1.00 69.75 110 VAL A O 1
ATOM 822 N N . PRO A 1 111 ? 3.065 -3.217 -66.498 1.00 60.28 111 PRO A N 1
ATOM 823 C CA . PRO A 1 111 ? 3.076 -4.137 -65.355 1.00 60.28 111 PRO A CA 1
ATOM 824 C C . PRO A 1 111 ? 4.478 -4.598 -64.928 1.00 60.28 111 PRO A C 1
ATOM 826 O O . PRO A 1 111 ? 4.722 -4.835 -63.746 1.00 60.28 111 PRO A O 1
ATOM 829 N N . ASN A 1 112 ? 5.412 -4.678 -65.880 1.00 69.06 112 ASN A N 1
ATOM 830 C CA . ASN A 1 112 ? 6.802 -5.049 -65.636 1.00 69.06 112 ASN A CA 1
ATOM 831 C C . ASN A 1 112 ? 7.551 -4.008 -64.783 1.00 69.06 112 ASN A C 1
ATOM 833 O O . ASN A 1 112 ? 8.257 -4.371 -63.844 1.00 69.06 112 ASN A O 1
ATOM 837 N N . ASN A 1 113 ? 7.348 -2.713 -65.045 1.00 63.03 113 ASN A N 1
ATOM 838 C CA . ASN A 1 113 ? 7.993 -1.629 -64.298 1.00 63.03 113 ASN A CA 1
ATOM 839 C C . ASN A 1 113 ? 7.455 -1.545 -62.867 1.00 63.03 113 ASN A C 1
ATOM 841 O O . ASN A 1 113 ? 8.236 -1.482 -61.917 1.00 63.03 113 ASN A O 1
ATOM 845 N N . ILE A 1 114 ? 6.136 -1.679 -62.701 1.00 62.78 114 ILE A N 1
ATOM 846 C CA . ILE A 1 114 ? 5.485 -1.713 -61.382 1.00 62.78 114 ILE A CA 1
ATOM 847 C C . ILE A 1 114 ? 5.983 -2.913 -60.564 1.00 62.78 114 ILE A C 1
ATOM 849 O O . ILE A 1 114 ? 6.237 -2.791 -59.363 1.00 62.78 114 ILE A O 1
ATOM 853 N N . ASN A 1 115 ? 6.151 -4.077 -61.201 1.00 64.38 115 ASN A N 1
ATOM 854 C CA . ASN A 1 115 ? 6.662 -5.268 -60.529 1.00 64.38 115 ASN A CA 1
ATOM 855 C C . ASN A 1 115 ? 8.148 -5.132 -60.166 1.00 64.38 115 ASN A C 1
ATOM 857 O O . ASN A 1 115 ? 8.537 -5.501 -59.061 1.00 64.38 115 ASN A O 1
ATOM 861 N N . ASN A 1 116 ? 8.960 -4.531 -61.039 1.00 65.75 116 ASN A N 1
ATOM 862 C CA . ASN A 1 116 ? 10.367 -4.246 -60.757 1.00 65.75 116 ASN A CA 1
ATOM 863 C C . ASN A 1 116 ? 10.528 -3.269 -59.584 1.00 65.75 116 ASN A C 1
ATOM 865 O O . ASN A 1 116 ? 11.359 -3.507 -58.709 1.00 65.75 116 ASN A O 1
ATOM 869 N N . VAL A 1 117 ? 9.711 -2.212 -59.509 1.00 65.81 117 VAL A N 1
ATOM 870 C CA . VAL A 1 117 ? 9.694 -1.287 -58.361 1.00 65.81 117 VAL A CA 1
ATOM 871 C C . VAL A 1 117 ? 9.215 -1.999 -57.095 1.00 65.81 117 VAL A C 1
ATOM 873 O O . VAL A 1 117 ? 9.853 -1.877 -56.053 1.00 65.81 117 VAL A O 1
ATOM 876 N N . ARG A 1 118 ? 8.166 -2.829 -57.172 1.00 66.81 118 ARG A N 1
ATOM 877 C CA . ARG A 1 118 ? 7.694 -3.636 -56.032 1.00 66.81 118 ARG A CA 1
ATOM 878 C C . ARG A 1 118 ? 8.767 -4.597 -55.511 1.00 66.81 118 ARG A C 1
ATOM 880 O O . ARG A 1 118 ? 8.931 -4.708 -54.300 1.00 66.81 118 ARG A O 1
ATOM 887 N N . ILE A 1 119 ? 9.491 -5.288 -56.391 1.00 66.25 119 ILE A N 1
ATOM 888 C CA . ILE A 1 119 ? 10.592 -6.177 -55.993 1.00 66.25 119 ILE A CA 1
ATOM 889 C C . ILE A 1 119 ? 11.720 -5.357 -55.363 1.00 66.25 119 ILE A C 1
ATOM 891 O O . ILE A 1 119 ? 12.200 -5.721 -54.297 1.00 66.25 119 ILE A O 1
ATOM 895 N N . LYS A 1 120 ? 12.089 -4.208 -55.942 1.00 64.44 120 LYS A N 1
ATOM 896 C CA . LYS A 1 120 ? 13.111 -3.317 -55.365 1.00 64.44 120 LYS A CA 1
ATOM 897 C C . LYS A 1 120 ? 12.733 -2.799 -53.972 1.00 64.44 120 LYS A C 1
ATOM 899 O O . LYS A 1 120 ? 13.606 -2.728 -53.113 1.00 64.44 120 LYS A O 1
ATOM 904 N N . LEU A 1 121 ? 11.453 -2.505 -53.741 1.00 65.94 121 LEU A N 1
ATOM 905 C CA . LEU A 1 121 ? 10.922 -2.115 -52.432 1.00 65.94 121 LEU A CA 1
ATOM 906 C C . LEU A 1 121 ? 10.887 -3.285 -51.434 1.00 65.94 121 LEU A C 1
ATOM 908 O O . LEU A 1 121 ? 11.163 -3.092 -50.257 1.00 65.94 121 LEU A O 1
ATOM 912 N N . LYS A 1 122 ? 10.580 -4.505 -51.894 1.00 61.50 122 LYS A N 1
ATOM 913 C CA . LYS A 1 122 ? 10.483 -5.702 -51.042 1.00 61.50 122 LYS A CA 1
ATOM 914 C C . LYS A 1 122 ? 11.846 -6.312 -50.687 1.00 61.50 122 LYS A C 1
ATOM 916 O O . LYS A 1 122 ? 12.003 -6.867 -49.605 1.00 61.50 122 LYS A O 1
ATOM 921 N N . THR A 1 123 ? 12.810 -6.270 -51.604 1.00 59.28 123 THR A N 1
ATOM 922 C CA . THR A 1 123 ? 14.112 -6.948 -51.472 1.00 59.28 123 THR A CA 1
ATOM 923 C C . THR A 1 123 ? 15.141 -6.112 -50.707 1.00 59.28 123 THR A C 1
ATOM 925 O O . THR A 1 123 ? 16.145 -6.656 -50.253 1.00 59.28 123 THR A O 1
ATOM 928 N N . ARG A 1 124 ? 14.921 -4.804 -50.524 1.00 54.69 124 ARG A N 1
ATOM 929 C CA . ARG A 1 124 ? 15.872 -3.936 -49.823 1.00 54.69 124 ARG A CA 1
ATOM 930 C C . ARG A 1 124 ? 15.430 -3.748 -48.374 1.00 54.69 124 ARG A C 1
ATOM 932 O O . ARG A 1 124 ? 14.369 -3.191 -48.129 1.00 54.69 124 ARG A O 1
ATOM 939 N N . HIS A 1 125 ? 16.244 -4.217 -47.423 1.00 46.09 125 HIS A N 1
ATOM 940 C CA . HIS A 1 125 ? 16.057 -3.885 -46.011 1.00 46.09 125 HIS A CA 1
ATOM 941 C C . HIS A 1 125 ? 15.984 -2.355 -45.878 1.00 46.09 125 HIS A C 1
ATOM 943 O O . HIS A 1 125 ? 16.883 -1.634 -46.312 1.00 46.09 125 HIS A O 1
ATOM 949 N N . TRP A 1 126 ? 14.863 -1.853 -45.386 1.00 41.53 126 TRP A N 1
ATOM 950 C CA . TRP A 1 126 ? 14.696 -0.445 -45.065 1.00 41.53 126 TRP A CA 1
ATOM 951 C C . TRP A 1 126 ? 14.952 -0.281 -43.557 1.00 41.53 126 TRP A C 1
ATOM 953 O O . TRP A 1 126 ? 14.578 -1.188 -42.807 1.00 41.53 126 TRP A O 1
ATOM 963 N N . PRO A 1 127 ? 15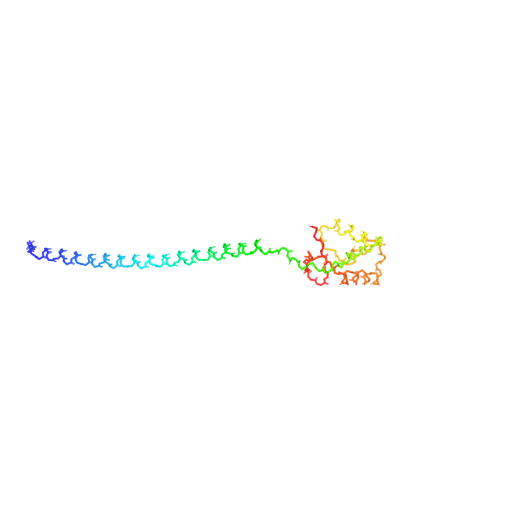.586 0.811 -43.086 1.00 39.38 127 PRO A N 1
ATOM 964 C CA . PRO A 1 127 ? 15.789 1.053 -41.658 1.00 39.38 127 PRO A CA 1
ATOM 965 C C . PRO A 1 127 ? 14.462 0.985 -40.900 1.00 39.38 127 PRO A C 1
ATOM 967 O O . PRO A 1 127 ? 13.460 1.528 -41.353 1.00 39.38 127 PRO A O 1
ATOM 970 N N . THR A 1 128 ? 14.452 0.301 -39.761 1.00 45.28 128 THR A N 1
ATOM 971 C CA . THR A 1 128 ? 13.291 -0.128 -38.961 1.00 45.28 128 THR A CA 1
ATOM 972 C C . THR A 1 128 ? 12.436 1.018 -38.378 1.00 45.28 128 THR A C 1
ATOM 974 O O . THR A 1 128 ? 12.242 1.106 -37.173 1.00 45.28 128 THR A O 1
ATOM 977 N N . HIS A 1 129 ? 11.877 1.886 -39.221 1.00 45.59 129 HIS A N 1
ATOM 978 C CA . HIS A 1 129 ? 10.876 2.901 -38.863 1.00 45.59 129 HIS A CA 1
ATOM 979 C C . HIS A 1 129 ? 9.622 2.843 -39.751 1.00 45.59 129 HIS A C 1
ATOM 981 O O . HIS A 1 129 ? 8.752 3.709 -39.678 1.00 45.59 129 HIS A O 1
ATOM 987 N N . VAL A 1 130 ? 9.475 1.786 -40.555 1.00 41.09 130 VAL A N 1
ATOM 988 C CA . VAL A 1 130 ? 8.296 1.585 -41.409 1.00 41.09 130 VAL A CA 1
ATOM 989 C C . VAL A 1 130 ? 7.339 0.626 -40.735 1.00 41.09 130 VAL A C 1
ATOM 991 O O . VAL A 1 130 ? 7.486 -0.593 -40.788 1.00 41.09 130 VAL A O 1
ATOM 994 N N . VAL A 1 131 ? 6.333 1.209 -40.091 1.00 39.31 131 VAL A N 1
ATOM 995 C CA . VAL A 1 131 ? 5.118 0.491 -39.717 1.00 39.31 131 VAL A CA 1
ATOM 996 C C . VAL A 1 131 ? 4.391 0.139 -41.011 1.00 39.31 131 VAL A C 1
ATOM 998 O O . VAL A 1 131 ? 4.026 1.029 -41.772 1.00 39.31 131 VAL A O 1
ATOM 1001 N N . LEU A 1 132 ? 4.186 -1.153 -41.262 1.00 35.28 132 LEU A N 1
ATOM 1002 C CA . LEU A 1 132 ? 3.370 -1.664 -42.362 1.00 35.28 132 LEU A CA 1
ATOM 1003 C C . LEU A 1 132 ? 1.896 -1.733 -41.927 1.00 35.28 132 LEU A C 1
ATOM 1005 O O . LEU A 1 132 ? 1.545 -2.655 -41.187 1.00 35.28 132 LEU A O 1
ATOM 1009 N N . PRO A 1 133 ? 0.982 -0.869 -42.408 1.00 38.50 133 PRO A N 1
ATOM 1010 C CA . PRO A 1 133 ? -0.425 -1.208 -42.420 1.00 38.50 133 PRO A CA 1
ATOM 1011 C C . PRO A 1 133 ? -0.729 -1.867 -43.771 1.00 38.50 133 PRO A C 1
ATOM 1013 O O . PRO A 1 133 ? -0.795 -1.201 -44.801 1.00 38.50 133 PRO A O 1
ATOM 1016 N N . THR A 1 134 ? -0.957 -3.185 -43.759 1.00 40.06 134 THR A N 1
ATOM 1017 C CA . THR A 1 134 ? -1.409 -4.034 -44.889 1.00 40.06 134 THR A CA 1
ATOM 1018 C C . THR A 1 134 ? -0.409 -4.252 -46.047 1.00 40.06 134 THR A C 1
ATOM 1020 O O . THR A 1 134 ? 0.408 -3.385 -46.347 1.00 40.06 134 THR A O 1
ATOM 1023 N N . PRO A 1 135 ? -0.468 -5.401 -46.763 1.00 43.81 135 PRO A N 1
ATOM 1024 C CA . PRO A 1 135 ? 0.549 -5.830 -47.743 1.00 43.81 135 PRO A CA 1
ATOM 1025 C C . PRO A 1 135 ? 0.634 -4.983 -49.031 1.00 43.81 135 PRO A C 1
ATOM 1027 O O . PRO A 1 135 ? 1.229 -5.415 -50.017 1.00 43.81 135 PRO A O 1
ATOM 1030 N N . SER A 1 136 ? 0.036 -3.788 -49.062 1.00 48.53 136 SER A N 1
ATOM 1031 C CA . SER A 1 136 ? -0.061 -2.955 -50.267 1.00 48.53 136 SER A CA 1
ATOM 1032 C C . SER A 1 136 ? 0.336 -1.484 -50.093 1.00 48.53 136 SER A C 1
ATOM 1034 O O . SER A 1 136 ? 0.268 -0.747 -51.076 1.00 48.53 136 SER A O 1
ATOM 1036 N N . LEU A 1 137 ? 0.778 -1.055 -48.905 1.00 41.69 137 LEU A N 1
ATOM 1037 C CA . LEU A 1 137 ? 1.195 0.327 -48.635 1.00 41.69 137 LEU A CA 1
ATOM 1038 C C . LEU A 1 137 ? 2.576 0.353 -47.975 1.00 41.69 137 LEU A C 1
ATOM 1040 O O . LEU A 1 137 ? 2.874 -0.499 -47.140 1.00 41.69 137 LEU A O 1
ATOM 1044 N N . HIS A 1 138 ? 3.440 1.278 -48.394 1.00 49.31 138 HIS A N 1
ATOM 1045 C CA . HIS A 1 138 ? 4.760 1.496 -47.798 1.00 49.31 138 HIS A CA 1
ATOM 1046 C C . HIS A 1 138 ? 4.826 2.964 -47.367 1.00 49.31 138 HIS A C 1
ATOM 1048 O O . HIS A 1 138 ? 4.608 3.861 -48.180 1.00 49.31 138 HIS A O 1
ATOM 1054 N N . THR A 1 139 ? 5.043 3.203 -46.078 1.00 42.75 139 THR A N 1
ATOM 1055 C CA . THR A 1 139 ? 5.275 4.533 -45.499 1.00 42.75 139 THR A CA 1
ATOM 1056 C C . THR A 1 139 ? 6.776 4.756 -45.363 1.00 42.75 139 THR A C 1
ATOM 1058 O O . THR A 1 139 ? 7.501 3.811 -45.088 1.00 42.75 139 THR A O 1
ATOM 1061 N N . ALA A 1 140 ? 7.248 5.989 -45.515 1.00 41.16 140 ALA A N 1
ATOM 1062 C CA . ALA A 1 140 ? 8.513 6.437 -44.944 1.00 41.16 140 ALA A CA 1
ATOM 1063 C C . ALA A 1 140 ? 8.150 7.584 -43.999 1.00 41.16 140 ALA A C 1
ATOM 1065 O O . ALA A 1 140 ? 7.459 8.512 -44.406 1.00 41.16 140 ALA A O 1
ATOM 1066 N N . ARG A 1 141 ? 8.521 7.479 -42.724 1.00 33.47 141 ARG A N 1
ATOM 1067 C CA . ARG A 1 141 ? 8.404 8.579 -41.766 1.00 33.47 141 ARG A CA 1
ATOM 1068 C C . ARG A 1 141 ? 9.833 8.985 -41.434 1.00 33.47 141 ARG A C 1
ATOM 1070 O O . ARG A 1 141 ? 10.585 8.130 -40.965 1.00 33.47 141 ARG A O 1
ATOM 1077 N N . LEU A 1 142 ? 10.198 10.214 -41.791 1.00 38.31 142 LEU A N 1
ATOM 1078 C CA . LEU A 1 142 ? 11.437 10.847 -41.337 1.00 38.31 142 LEU A CA 1
ATOM 1079 C C . LEU A 1 142 ? 11.349 11.126 -39.833 1.00 38.31 142 LEU A C 1
ATOM 1081 O O . LEU A 1 142 ? 10.233 11.459 -39.365 1.00 38.31 142 LEU A O 1
#